Protein AF-A0A9D6HPR4-F1 (afdb_monomer_lite)

Structure (mmCIF, N/CA/C/O backbone):
data_AF-A0A9D6HPR4-F1
#
_entry.id   AF-A0A9D6HPR4-F1
#
loop_
_atom_site.group_PDB
_atom_site.id
_atom_sit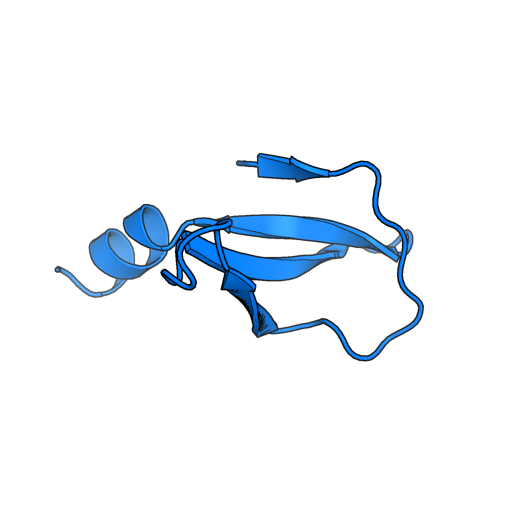e.type_symbol
_atom_site.label_atom_id
_atom_site.label_alt_id
_atom_site.label_comp_id
_atom_site.label_asym_id
_atom_site.label_entity_id
_atom_site.label_seq_id
_atom_site.pdbx_PDB_ins_code
_atom_site.Cartn_x
_atom_site.Cartn_y
_atom_site.Cartn_z
_atom_site.occupancy
_atom_site.B_iso_or_equiv
_atom_site.auth_seq_id
_atom_site.auth_comp_id
_atom_site.auth_asym_id
_atom_site.auth_atom_id
_atom_site.pdbx_PDB_model_num
ATOM 1 N N . MET A 1 1 ? -11.695 1.516 -5.700 1.00 57.91 1 MET A N 1
ATOM 2 C CA . MET A 1 1 ? -10.288 1.203 -6.027 1.00 57.91 1 MET A CA 1
ATOM 3 C C . MET A 1 1 ? -9.648 2.535 -6.348 1.00 57.91 1 MET A C 1
ATOM 5 O O . MET A 1 1 ? -10.294 3.309 -7.040 1.00 57.91 1 MET A O 1
ATOM 9 N N . ILE A 1 2 ? -8.487 2.845 -5.771 1.00 67.69 2 ILE A N 1
ATOM 10 C CA . ILE A 1 2 ? -7.781 4.098 -6.068 1.00 67.69 2 ILE A CA 1
ATOM 11 C C . ILE A 1 2 ? -6.717 3.761 -7.108 1.00 67.69 2 ILE A C 1
ATOM 13 O O . ILE A 1 2 ? -5.906 2.859 -6.892 1.00 67.69 2 ILE A O 1
ATOM 17 N N . GLN A 1 3 ? -6.780 4.448 -8.242 1.00 69.62 3 GLN A N 1
ATOM 18 C CA . GLN A 1 3 ? -5.864 4.289 -9.363 1.00 69.62 3 GLN A CA 1
ATOM 19 C C . GLN A 1 3 ? -4.984 5.537 -9.427 1.00 69.62 3 GLN A C 1
ATOM 21 O O . GLN A 1 3 ? -5.491 6.650 -9.286 1.00 69.62 3 GLN A O 1
ATOM 26 N N . THR A 1 4 ? -3.674 5.355 -9.577 1.00 72.56 4 THR A N 1
ATOM 27 C CA . THR A 1 4 ? -2.707 6.461 -9.541 1.00 72.56 4 THR A CA 1
ATOM 28 C C . THR A 1 4 ? -2.016 6.621 -10.893 1.00 72.56 4 THR A C 1
ATOM 30 O O . THR A 1 4 ? -2.021 5.705 -11.716 1.00 72.56 4 THR A O 1
ATOM 33 N N . SER A 1 5 ? -1.406 7.782 -11.123 1.00 79.00 5 SER A N 1
ATOM 34 C CA . SER A 1 5 ? -0.546 8.046 -12.283 1.00 79.00 5 SER A CA 1
ATOM 35 C C . SER A 1 5 ? 0.915 7.613 -12.071 1.00 79.00 5 SER A C 1
ATOM 37 O O . SER A 1 5 ? 1.771 7.946 -12.888 1.00 79.00 5 SER A O 1
ATOM 39 N N . ILE A 1 6 ? 1.220 6.904 -10.978 1.00 79.88 6 ILE A N 1
ATOM 40 C CA . ILE A 1 6 ? 2.584 6.528 -10.588 1.00 79.88 6 ILE A CA 1
ATOM 41 C C . ILE A 1 6 ? 2.987 5.223 -11.292 1.00 79.88 6 ILE A C 1
ATOM 43 O O . ILE A 1 6 ? 2.213 4.262 -11.331 1.00 79.88 6 ILE A O 1
ATOM 47 N N . PHE A 1 7 ? 4.220 5.189 -11.804 1.00 78.00 7 PHE A N 1
ATOM 48 C CA . PHE A 1 7 ? 4.863 4.013 -12.395 1.00 78.00 7 PHE A CA 1
ATOM 49 C C . PHE A 1 7 ? 6.127 3.673 -11.605 1.00 78.00 7 PHE A C 1
ATOM 51 O O . PHE A 1 7 ? 6.922 4.569 -11.336 1.00 78.00 7 PHE A O 1
ATOM 58 N N . GLU A 1 8 ? 6.327 2.400 -11.258 1.00 77.75 8 GLU A N 1
ATOM 59 C CA . GLU A 1 8 ? 7.462 1.961 -10.433 1.00 77.75 8 GLU A CA 1
ATOM 60 C C . GLU A 1 8 ? 8.028 0.611 -10.907 1.00 77.75 8 GLU A C 1
ATOM 62 O O . GLU A 1 8 ? 7.309 -0.195 -11.499 1.00 77.75 8 GLU A O 1
ATOM 67 N N . LYS A 1 9 ? 9.328 0.359 -10.680 1.00 67.31 9 LYS A N 1
ATOM 68 C CA . LYS A 1 9 ? 10.043 -0.755 -11.331 1.00 67.31 9 LYS A CA 1
ATOM 69 C C . LYS A 1 9 ? 10.026 -2.089 -10.587 1.00 67.31 9 LYS A C 1
ATOM 71 O O . LYS A 1 9 ? 10.082 -3.101 -11.275 1.00 67.31 9 LYS A O 1
ATOM 76 N N . SER A 1 10 ? 9.964 -2.145 -9.246 1.00 63.34 10 SER A N 1
ATOM 77 C CA . SER A 1 10 ? 9.779 -3.449 -8.561 1.00 63.34 10 SER A CA 1
ATOM 78 C C . SER A 1 10 ? 9.536 -3.435 -7.042 1.00 63.34 10 SER A C 1
ATOM 80 O O . SER A 1 10 ? 8.976 -4.404 -6.534 1.00 63.34 10 SER A O 1
ATOM 82 N N . ILE A 1 11 ? 9.966 -2.416 -6.284 1.00 68.81 11 ILE A N 1
ATOM 83 C CA . ILE A 1 11 ? 10.103 -2.515 -4.805 1.00 68.81 11 ILE A CA 1
ATOM 84 C C . ILE A 1 11 ? 8.861 -1.995 -4.045 1.00 68.81 11 ILE A C 1
ATOM 86 O O . ILE A 1 11 ? 8.952 -1.571 -2.901 1.00 68.81 11 ILE A O 1
ATOM 90 N N . LEU A 1 12 ? 7.684 -1.991 -4.678 1.00 79.50 12 LEU A N 1
ATOM 91 C CA . LEU A 1 12 ? 6.490 -1.326 -4.128 1.00 79.50 12 LEU A CA 1
ATOM 92 C C . LEU A 1 12 ? 5.344 -2.284 -3.751 1.00 79.50 12 LEU A C 1
ATOM 94 O O . LEU A 1 12 ? 4.361 -1.867 -3.141 1.00 79.50 12 LEU A O 1
ATOM 98 N N . ASN A 1 13 ? 5.451 -3.571 -4.097 1.00 84.44 13 ASN A N 1
ATOM 99 C CA . ASN A 1 13 ? 4.398 -4.548 -3.818 1.00 84.44 13 ASN A CA 1
ATOM 100 C C . ASN A 1 13 ? 4.240 -4.797 -2.313 1.00 84.44 13 ASN A C 1
ATOM 102 O O . ASN A 1 13 ? 5.151 -5.296 -1.656 1.00 84.44 13 ASN A O 1
ATOM 106 N N . GLY A 1 14 ? 3.055 -4.486 -1.789 1.00 88.88 14 GLY A N 1
ATOM 107 C CA . GLY A 1 14 ? 2.725 -4.629 -0.373 1.00 88.88 14 GLY A CA 1
ATOM 108 C C . GLY A 1 14 ? 3.189 -3.459 0.498 1.00 88.88 14 GLY A C 1
ATOM 109 O O . GLY A 1 14 ? 3.026 -3.519 1.715 1.00 88.88 14 GLY A O 1
ATOM 110 N N . SER A 1 15 ? 3.739 -2.389 -0.084 1.00 92.38 15 SER A N 1
ATOM 111 C CA . SER A 1 15 ? 4.152 -1.210 0.679 1.00 92.38 15 SER A CA 1
ATOM 112 C C . SER A 1 15 ? 2.939 -0.445 1.230 1.00 92.38 15 SER A C 1
ATOM 114 O O . SER A 1 15 ? 1.936 -0.296 0.523 1.00 92.38 15 SER A O 1
ATOM 116 N N . PRO A 1 16 ? 3.006 0.087 2.464 1.00 93.62 16 PRO A N 1
ATOM 117 C CA . PRO A 1 16 ? 1.942 0.916 3.016 1.00 93.62 16 PRO A CA 1
ATOM 118 C C . PRO A 1 16 ? 1.808 2.229 2.239 1.00 93.62 16 PRO A C 1
ATOM 120 O O . PRO A 1 16 ? 2.796 2.907 1.958 1.00 93.62 16 PRO A O 1
ATOM 123 N N . LEU A 1 17 ? 0.569 2.595 1.914 1.00 93.00 17 LEU A N 1
ATOM 124 C CA . LEU A 1 17 ? 0.236 3.916 1.397 1.00 93.00 17 LEU A CA 1
ATOM 125 C C . LEU A 1 17 ? -0.165 4.828 2.552 1.00 93.00 17 LEU A C 1
ATOM 127 O O . LEU A 1 17 ? -1.099 4.511 3.296 1.00 93.00 17 LEU A O 1
ATOM 131 N N . PHE A 1 18 ? 0.500 5.974 2.649 1.00 93.69 18 PHE A N 1
ATOM 132 C CA . PHE A 1 18 ? 0.219 7.000 3.647 1.00 93.69 18 PHE A CA 1
ATOM 133 C C . PHE A 1 18 ? -0.537 8.179 3.032 1.00 93.69 18 PHE A C 1
ATOM 135 O O . PHE A 1 18 ? -0.314 8.535 1.874 1.00 93.69 18 PHE A O 1
AT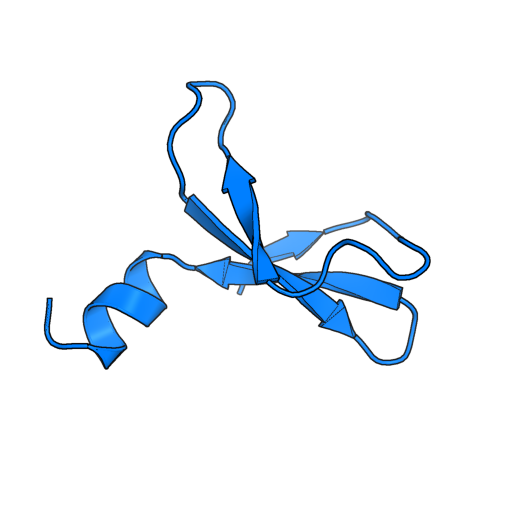OM 142 N N . ASN A 1 19 ? -1.422 8.799 3.813 1.00 93.44 19 ASN A N 1
ATOM 143 C CA . ASN A 1 19 ? -1.917 10.140 3.509 1.00 93.44 19 ASN A CA 1
ATOM 144 C C . ASN A 1 19 ? -0.918 11.214 3.996 1.00 93.44 19 ASN A C 1
ATOM 146 O O . ASN A 1 19 ? 0.096 10.900 4.620 1.00 93.44 19 ASN A O 1
ATOM 150 N N . ILE A 1 20 ? -1.217 12.492 3.738 1.00 94.69 20 ILE A N 1
ATOM 151 C CA . ILE A 1 20 ? -0.345 13.624 4.112 1.00 94.69 20 ILE A CA 1
ATOM 152 C C . ILE A 1 20 ? -0.154 13.799 5.628 1.00 94.69 20 ILE A C 1
ATOM 154 O O . ILE A 1 20 ? 0.756 14.499 6.053 1.00 94.69 20 ILE A O 1
ATOM 158 N N . GLU A 1 21 ? -1.003 13.167 6.436 1.00 97.56 21 GLU A N 1
ATOM 159 C CA . GLU A 1 21 ? -0.943 13.197 7.900 1.00 97.56 21 GLU A CA 1
ATOM 160 C C . GLU A 1 21 ? -0.110 12.032 8.463 1.00 97.56 21 GLU A C 1
ATOM 162 O O . GLU A 1 21 ? 0.059 11.924 9.673 1.00 97.56 21 GLU A O 1
ATOM 167 N N . GLY A 1 22 ? 0.390 11.134 7.604 1.00 95.38 22 GLY A N 1
ATOM 168 C CA . GLY A 1 22 ? 1.112 9.927 8.011 1.00 95.38 22 GLY A CA 1
ATOM 169 C C . GLY A 1 22 ? 0.210 8.746 8.386 1.00 95.38 22 GLY A C 1
ATOM 170 O O . GLY A 1 22 ? 0.704 7.735 8.883 1.00 95.38 22 GLY A O 1
ATOM 171 N N . ASN A 1 23 ? -1.099 8.824 8.127 1.00 96.81 23 ASN A N 1
ATOM 172 C CA . ASN A 1 23 ? -2.035 7.730 8.384 1.00 96.81 23 ASN A CA 1
ATOM 173 C C . ASN A 1 23 ? -2.001 6.693 7.253 1.00 96.81 23 ASN A C 1
ATOM 175 O O . ASN A 1 23 ? -2.020 7.049 6.072 1.00 96.81 23 ASN A O 1
ATOM 179 N N . VAL A 1 24 ? -2.017 5.400 7.600 1.00 95.31 24 VAL A N 1
ATOM 180 C CA . VAL A 1 24 ? -2.094 4.307 6.615 1.00 95.31 24 VAL A CA 1
ATOM 181 C C . VAL A 1 24 ? -3.499 4.231 6.024 1.00 95.31 24 VAL A C 1
ATOM 183 O O . VAL A 1 24 ? -4.475 3.986 6.735 1.00 95.31 24 VAL A O 1
ATOM 186 N N . VAL A 1 25 ? -3.596 4.369 4.703 1.00 95.38 25 VAL A N 1
ATOM 187 C CA . VAL A 1 25 ? -4.867 4.329 3.960 1.00 95.38 25 VAL A CA 1
ATOM 188 C C . VAL A 1 25 ? -5.027 3.080 3.088 1.00 95.38 25 VAL A C 1
ATOM 190 O O . VAL A 1 25 ? -6.125 2.798 2.600 1.00 95.38 25 VAL A O 1
ATOM 193 N N . GLY A 1 26 ? -3.971 2.283 2.919 1.00 95.38 26 GLY A N 1
ATOM 194 C CA . GLY A 1 26 ? -4.025 1.031 2.170 1.00 95.38 26 GLY A CA 1
ATOM 195 C C . GLY A 1 26 ? -2.656 0.426 1.899 1.00 95.38 26 GLY A C 1
ATOM 196 O O . GLY A 1 26 ? -1.650 0.866 2.450 1.00 95.38 26 GLY A O 1
ATOM 197 N N . LEU A 1 27 ? -2.643 -0.580 1.030 1.00 94.75 27 LEU A N 1
ATOM 198 C CA . LEU A 1 27 ? -1.434 -1.222 0.522 1.00 94.75 27 LEU A CA 1
ATOM 199 C C . LEU A 1 27 ? -1.318 -0.979 -0.979 1.00 94.75 27 LEU A C 1
ATOM 201 O O . LEU A 1 27 ? -2.303 -1.123 -1.710 1.00 94.75 27 LEU A O 1
ATOM 205 N N . SER A 1 28 ? -0.121 -0.623 -1.424 1.00 92.88 28 SER A N 1
ATOM 206 C CA . SER A 1 28 ? 0.183 -0.378 -2.828 1.00 92.88 28 SER A CA 1
ATOM 207 C C . SER A 1 28 ? 0.683 -1.648 -3.513 1.00 92.88 28 SER A C 1
ATOM 209 O O . SER A 1 28 ? 1.384 -2.466 -2.919 1.00 92.88 28 SER A O 1
ATOM 211 N N . PHE A 1 29 ? 0.318 -1.805 -4.779 1.00 91.62 29 PHE A N 1
ATOM 212 C CA . PHE A 1 29 ? 0.696 -2.926 -5.631 1.00 91.62 29 PHE A CA 1
ATOM 213 C C . PHE A 1 29 ? 0.954 -2.440 -7.052 1.00 91.62 29 PHE A C 1
ATOM 215 O O . PHE A 1 29 ? 0.500 -1.363 -7.443 1.00 91.62 29 PHE A O 1
ATOM 222 N N . LEU A 1 30 ? 1.667 -3.254 -7.822 1.00 90.31 30 LEU A N 1
ATOM 223 C CA . LEU A 1 30 ? 1.947 -3.008 -9.230 1.00 90.31 30 LEU A CA 1
ATOM 224 C C . LEU A 1 30 ? 1.110 -3.934 -10.107 1.00 90.31 30 LEU A C 1
ATOM 226 O O . LEU A 1 30 ? 1.019 -5.134 -9.845 1.00 90.31 30 LEU A O 1
ATOM 230 N N . ASP A 1 31 ? 0.494 -3.377 -11.148 1.00 86.56 31 ASP A N 1
ATOM 231 C CA . ASP A 1 31 ? -0.111 -4.182 -12.208 1.00 86.56 31 ASP A CA 1
ATOM 232 C C . ASP A 1 31 ? 0.965 -4.762 -13.149 1.00 86.56 31 ASP A C 1
ATOM 234 O O . ASP A 1 31 ? 2.161 -4.488 -13.025 1.00 86.56 31 ASP A O 1
ATOM 238 N N . SER A 1 32 ? 0.539 -5.556 -14.134 1.00 85.75 32 SER A N 1
ATOM 239 C CA . SER A 1 32 ? 1.437 -6.156 -15.134 1.00 85.75 32 SER A CA 1
ATOM 240 C C . SER A 1 32 ? 2.145 -5.143 -16.045 1.00 85.75 32 SER A C 1
ATOM 242 O O . SER A 1 32 ? 2.992 -5.537 -16.840 1.00 85.75 32 SER A O 1
ATOM 244 N N . GLN A 1 33 ? 1.793 -3.858 -15.968 1.00 86.62 33 GLN A N 1
ATOM 245 C CA . GLN A 1 33 ? 2.402 -2.750 -16.704 1.00 86.62 33 GLN A CA 1
ATOM 246 C C . GLN A 1 33 ? 3.238 -1.838 -15.784 1.00 86.62 33 GLN A C 1
ATOM 248 O O . GLN A 1 33 ? 3.722 -0.800 -16.233 1.00 86.62 33 GLN A O 1
ATOM 253 N N . GLY A 1 34 ? 3.398 -2.191 -14.503 1.00 85.12 34 GLY A N 1
ATOM 254 C CA . GLY A 1 34 ? 4.115 -1.384 -13.513 1.00 85.12 34 GLY A CA 1
ATOM 255 C C . GLY A 1 34 ? 3.331 -0.171 -12.999 1.00 85.12 34 GLY A C 1
ATOM 256 O O . GLY A 1 34 ? 3.926 0.721 -12.392 1.00 85.12 34 GLY A O 1
ATOM 257 N N . ARG A 1 35 ? 2.012 -0.105 -13.230 1.00 86.94 35 ARG A N 1
ATOM 258 C CA . ARG A 1 35 ? 1.148 0.954 -12.686 1.00 86.94 35 ARG A CA 1
ATOM 259 C C . ARG A 1 35 ? 0.805 0.671 -11.238 1.00 86.94 35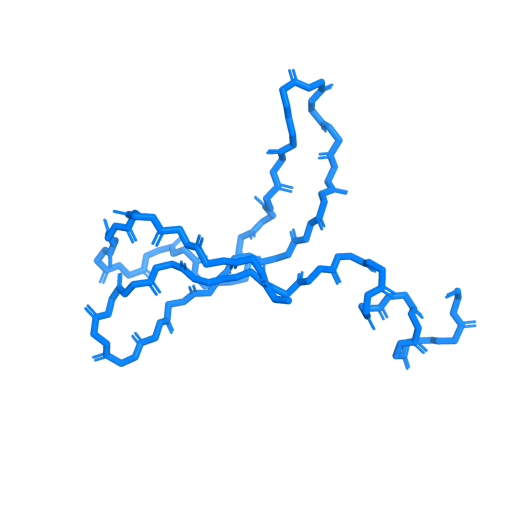 ARG A C 1
ATOM 261 O O . ARG A 1 35 ? 0.419 -0.446 -10.890 1.00 86.94 35 ARG A O 1
ATOM 268 N N . VAL A 1 36 ? 0.869 1.711 -10.414 1.00 89.12 36 VAL A N 1
ATOM 269 C CA . VAL A 1 36 ? 0.526 1.608 -8.998 1.00 89.12 36 VAL A CA 1
ATOM 270 C C . VAL A 1 36 ? -0.990 1.648 -8.806 1.00 89.12 36 VAL A C 1
ATOM 272 O O . VAL A 1 36 ? -1.660 2.634 -9.142 1.00 89.12 36 VAL A O 1
ATOM 275 N N . PHE A 1 37 ? -1.523 0.591 -8.197 1.00 90.62 37 PHE 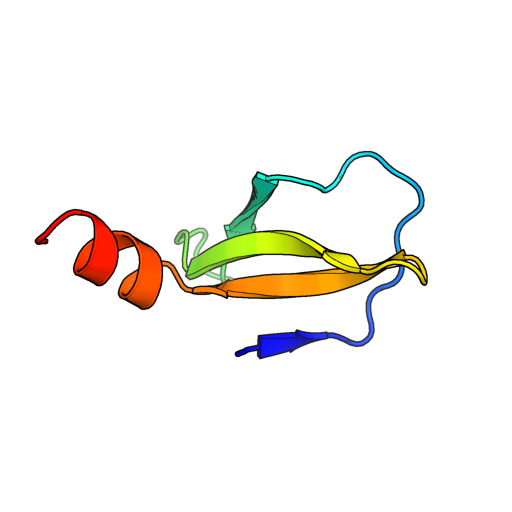A N 1
ATOM 276 C CA . PHE A 1 37 ? -2.888 0.531 -7.681 1.00 90.62 37 PHE A CA 1
ATOM 277 C C . PHE A 1 37 ? -2.891 0.230 -6.182 1.00 90.62 37 PHE A C 1
ATOM 279 O O . PHE A 1 37 ? -1.916 -0.266 -5.622 1.00 90.62 37 PHE A O 1
ATOM 286 N N . VAL A 1 38 ? -4.005 0.547 -5.521 1.00 93.81 38 VAL A N 1
ATOM 287 C CA . VAL A 1 38 ? -4.100 0.490 -4.059 1.00 93.81 38 VAL A CA 1
ATOM 288 C C . VAL A 1 38 ? -5.252 -0.404 -3.627 1.00 93.81 38 VAL A C 1
ATOM 290 O O . VAL A 1 38 ? -6.395 -0.230 -4.070 1.00 93.81 38 VAL A O 1
ATOM 293 N N . VAL A 1 39 ? -4.965 -1.315 -2.698 1.00 94.75 39 VAL A N 1
ATOM 294 C CA . VAL A 1 39 ? -5.971 -2.037 -1.918 1.00 94.75 39 VAL A CA 1
ATOM 295 C C . VAL A 1 39 ? -6.301 -1.199 -0.673 1.00 94.75 39 VAL A C 1
ATOM 297 O O . VAL A 1 39 ? -5.434 -1.031 0.186 1.00 94.75 39 VAL A O 1
ATOM 300 N N . PRO A 1 40 ? -7.523 -0.641 -0.552 1.00 95.75 40 PRO A N 1
ATOM 301 C CA . PRO A 1 40 ? -7.871 0.245 0.559 1.00 95.75 40 PRO A CA 1
ATOM 302 C C . PRO A 1 40 ? -7.861 -0.474 1.907 1.00 95.75 40 PRO A C 1
ATOM 304 O O . PRO A 1 40 ? -8.366 -1.594 2.013 1.00 95.75 40 PRO A O 1
ATOM 307 N N . ALA A 1 41 ? -7.401 0.209 2.957 1.00 95.50 41 ALA A N 1
ATOM 308 C CA . ALA A 1 41 ? -7.411 -0.323 4.319 1.00 95.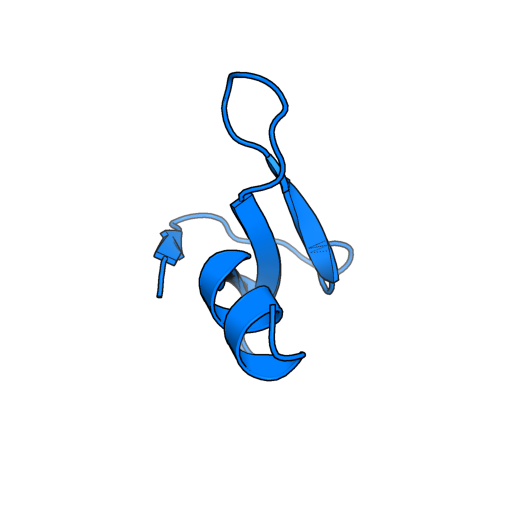50 41 ALA A CA 1
ATOM 309 C C . ALA A 1 41 ? -8.825 -0.714 4.784 1.00 95.50 41 ALA A C 1
ATOM 311 O O . ALA A 1 41 ? -8.980 -1.708 5.484 1.00 95.50 41 ALA A O 1
ATOM 312 N N . SER A 1 42 ? -9.866 0.003 4.345 1.00 95.38 42 SER A N 1
ATOM 313 C CA . SER A 1 42 ? -11.265 -0.344 4.636 1.00 95.38 42 SER A CA 1
ATOM 314 C C . SER A 1 42 ? -11.672 -1.710 4.079 1.00 95.38 42 SER A C 1
ATOM 316 O O . SER A 1 42 ? -12.335 -2.476 4.770 1.00 95.38 42 SER A O 1
ATOM 318 N N . LYS A 1 43 ? -11.228 -2.059 2.864 1.00 95.75 43 LYS A N 1
ATOM 319 C CA . LYS A 1 43 ? -11.481 -3.385 2.278 1.00 95.75 43 LYS A CA 1
ATOM 320 C C . LYS A 1 43 ? -10.704 -4.487 2.994 1.00 95.75 43 LYS A C 1
ATOM 322 O O . LYS A 1 43 ? -11.228 -5.582 3.150 1.00 95.75 43 LYS A O 1
ATOM 327 N N . ILE A 1 44 ? -9.476 -4.199 3.430 1.00 94.81 44 ILE A N 1
ATOM 328 C CA . ILE A 1 44 ? -8.661 -5.148 4.203 1.00 94.81 44 ILE A CA 1
ATOM 329 C C . ILE A 1 44 ? -9.326 -5.426 5.556 1.00 94.81 44 ILE A C 1
ATOM 331 O O . ILE A 1 44 ? -9.477 -6.585 5.921 1.00 94.81 44 ILE A O 1
ATOM 335 N N . ARG A 1 45 ? -9.780 -4.380 6.260 1.00 95.81 45 ARG A N 1
ATOM 336 C CA . ARG A 1 45 ? -10.520 -4.493 7.529 1.00 95.81 45 ARG A CA 1
ATOM 337 C C . ARG A 1 45 ? -11.793 -5.325 7.369 1.00 95.81 45 ARG A C 1
ATOM 339 O O . ARG A 1 45 ? -11.946 -6.329 8.055 1.00 95.81 45 ARG A O 1
ATOM 346 N N . GLN A 1 46 ? -12.602 -5.009 6.355 1.00 97.12 46 GLN A N 1
ATOM 347 C CA . GLN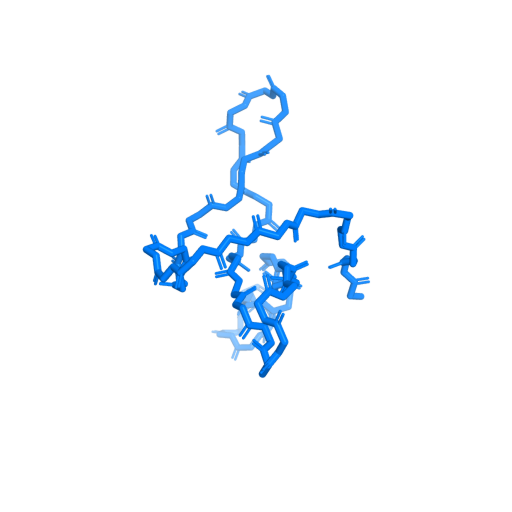 A 1 46 ? -13.797 -5.787 6.026 1.00 97.12 46 GLN A CA 1
ATOM 348 C C . GLN A 1 46 ? -13.476 -7.269 5.772 1.00 97.12 46 GLN A C 1
ATOM 350 O O . GLN A 1 46 ? -14.209 -8.142 6.226 1.00 97.12 46 GLN A O 1
ATOM 355 N N . PHE A 1 47 ? -12.383 -7.561 5.060 1.00 95.94 47 PHE A N 1
ATOM 356 C CA . PHE A 1 47 ? -11.958 -8.931 4.771 1.00 95.94 47 PHE A CA 1
ATOM 357 C C . PHE A 1 47 ? -11.561 -9.715 6.033 1.00 95.94 47 PHE A C 1
ATOM 359 O O . PHE A 1 47 ? -11.866 -10.901 6.121 1.00 95.94 47 PHE A O 1
ATOM 366 N N . ILE A 1 48 ? -10.926 -9.066 7.015 1.00 96.75 48 ILE A N 1
ATOM 367 C CA . ILE A 1 48 ? -10.531 -9.699 8.288 1.00 96.75 48 ILE A CA 1
ATOM 368 C C . ILE A 1 48 ? -11.623 -9.646 9.372 1.00 96.75 48 ILE A C 1
ATOM 370 O O . ILE A 1 48 ? -11.395 -10.128 10.478 1.00 96.75 48 ILE A O 1
ATOM 374 N N . GLY A 1 49 ? -12.793 -9.073 9.072 1.00 94.38 49 GLY A N 1
ATOM 375 C CA . GLY A 1 49 ? -13.920 -8.975 10.005 1.00 94.38 49 GLY A CA 1
ATOM 376 C C . GLY A 1 49 ? -13.811 -7.848 11.039 1.00 94.38 49 GLY A C 1
ATOM 377 O O . GLY A 1 49 ? -14.324 -8.007 12.146 1.00 94.38 49 GLY A O 1
ATOM 378 N N . PHE A 1 50 ? -13.148 -6.737 10.695 1.00 86.38 50 PHE A N 1
ATOM 379 C CA . PHE A 1 50 ? -13.006 -5.534 11.529 1.00 86.38 50 PHE A CA 1
ATOM 380 C C . PHE A 1 50 ? -13.666 -4.304 10.893 1.00 86.38 50 PHE A C 1
ATOM 382 O O . PHE A 1 50 ? -13.694 -4.220 9.642 1.00 86.38 50 PHE A O 1
#

Secondary structure (DSSP, 8-state):
-EEEEEE-SSTTTTEEEE-TTS-EEEEEEE-TTSEEEEEEHHHHHHHHT-

pLDDT: mean 87.67, std 10.1, range [57.91, 97.56]

Foldseek 3Di:
DDWDPDFDDDDQAQNFDADPVRDGQFGWHQDPRRGIDTDGPVNVCVVVVD

Sequence (50 aa):
MIQTSIFEKSILNGSPLFNIEGNVVGLSFLDSQGRVFVVPASKIRQFIGF

Radius of gyration: 11.28 Å; chains: 1; bounding box: 24×23×28 Å